Protein AF-Q1AV09-F1 (afdb_monomer_lite)

pLDDT: mean 81.32, std 13.86, range [43.22, 96.06]

Secondary structure (DSSP, 8-state):
---SSTTTTHHHHHHHHHHHHHHHHHHHHHHT-HHHHHHHHHHHHHHHHHHHHHH--SHHHHHHHHHHHHHHHHHHHHHHHHHHTT---

Radius of gyration: 15.28 Å; chains: 1; bounding box: 31×20×55 Å

Sequence (89 aa):
MRSMEILSGTKPLWLFAALLLGGGPLLGALSGSVGVAAVVFGIGAVLLGIGQFRASENRAGRYIGVVLVLGGVSTVVDAGIWMLSGAGI

Structure (mmCIF, N/CA/C/O backbone):
data_AF-Q1AV09-F1
#
_entry.id   AF-Q1AV09-F1
#
loop_
_atom_site.group_PDB
_atom_site.id
_atom_site.type_symbol
_atom_site.label_atom_id
_atom_site.label_alt_id
_atom_site.label_comp_id
_atom_site.label_asym_id
_atom_site.label_entity_id
_atom_site.label_seq_id
_atom_site.pdbx_PDB_ins_code
_atom_site.Cartn_x
_atom_site.Cartn_y
_atom_site.Cartn_z
_atom_site.occupancy
_atom_site.B_iso_or_equiv
_atom_site.auth_seq_id
_atom_site.auth_comp_id
_atom_site.auth_asym_id
_atom_site.auth_atom_id
_atom_site.pdbx_PDB_model_num
ATOM 1 N N . MET A 1 1 ? 0.181 8.682 37.553 1.00 43.22 1 MET A N 1
ATOM 2 C CA . MET A 1 1 ? 0.875 9.246 36.373 1.00 43.22 1 MET A CA 1
ATOM 3 C C . MET A 1 1 ? 1.399 8.096 35.508 1.00 43.22 1 MET A C 1
ATOM 5 O O . MET A 1 1 ? 2.536 7.688 35.660 1.00 43.22 1 MET A O 1
ATOM 9 N N . ARG A 1 2 ? 0.542 7.489 34.677 1.00 50.62 2 ARG A N 1
ATOM 10 C CA . ARG A 1 2 ? 0.894 6.419 33.717 1.00 50.62 2 ARG A CA 1
ATOM 11 C C . ARG A 1 2 ? -0.035 6.552 32.510 1.00 50.62 2 ARG A C 1
ATOM 13 O O . ARG A 1 2 ? -1.018 5.834 32.418 1.00 50.62 2 ARG A O 1
ATOM 20 N N . SER A 1 3 ? 0.177 7.556 31.662 1.00 48.16 3 SER A N 1
ATOM 21 C CA . SER A 1 3 ? -0.642 7.701 30.444 1.00 48.16 3 SER A CA 1
ATOM 22 C C . SER A 1 3 ? -0.003 8.573 29.357 1.00 48.16 3 SER A C 1
ATOM 24 O O . SER A 1 3 ? -0.714 9.146 28.538 1.00 48.16 3 SER A O 1
ATOM 26 N N . MET A 1 4 ? 1.326 8.719 29.346 1.00 47.69 4 MET A N 1
ATOM 27 C CA . MET A 1 4 ? 2.012 9.538 28.332 1.00 47.69 4 MET A CA 1
ATOM 28 C C . MET A 1 4 ? 2.945 8.737 27.415 1.00 47.69 4 MET A C 1
ATOM 30 O O . MET A 1 4 ? 3.195 9.174 26.299 1.00 47.69 4 MET A O 1
ATOM 34 N N . GLU A 1 5 ? 3.375 7.531 27.797 1.00 48.62 5 GLU A N 1
ATOM 35 C CA . GLU A 1 5 ? 4.370 6.780 27.010 1.00 48.62 5 GLU A CA 1
ATOM 36 C C . GLU A 1 5 ? 3.781 5.914 25.881 1.00 48.62 5 GLU A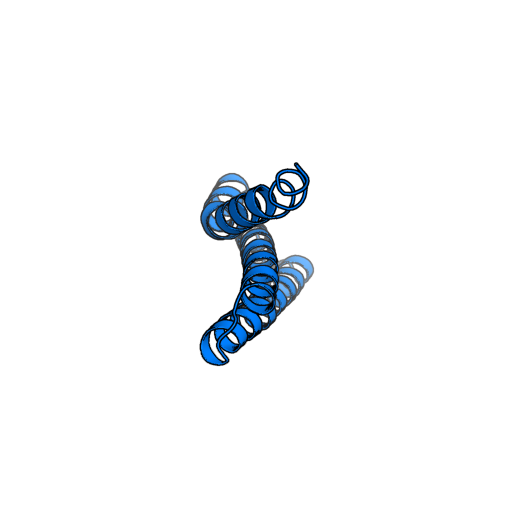 C 1
ATOM 38 O O . GLU A 1 5 ? 4.481 5.603 24.924 1.00 48.62 5 GLU A O 1
ATOM 43 N N . ILE A 1 6 ? 2.482 5.586 25.900 1.00 47.44 6 ILE A N 1
ATOM 44 C CA . ILE A 1 6 ? 1.876 4.699 24.880 1.00 47.44 6 ILE A CA 1
ATOM 45 C C . ILE A 1 6 ? 1.423 5.473 23.621 1.00 47.44 6 ILE A C 1
ATOM 47 O O . ILE A 1 6 ? 1.233 4.892 22.556 1.00 47.44 6 ILE A O 1
ATOM 51 N N . LEU A 1 7 ? 1.307 6.804 23.692 1.00 47.25 7 LEU A N 1
ATOM 52 C CA . LEU A 1 7 ? 0.847 7.642 22.571 1.00 47.25 7 LEU A CA 1
ATOM 53 C C . LEU A 1 7 ? 1.978 8.148 21.658 1.00 47.25 7 LEU A C 1
ATOM 55 O O . LEU A 1 7 ? 1.687 8.758 20.626 1.00 47.25 7 LEU A O 1
ATOM 59 N N . SER A 1 8 ? 3.244 7.916 22.023 1.00 51.09 8 SER A N 1
ATOM 60 C CA . SER A 1 8 ? 4.399 8.458 21.293 1.00 51.09 8 SER A CA 1
ATOM 61 C C . SER A 1 8 ? 4.821 7.595 20.096 1.00 51.09 8 SER A C 1
ATOM 63 O O . SER A 1 8 ? 5.297 8.125 19.102 1.00 51.09 8 SER A O 1
ATOM 65 N N . GLY A 1 9 ? 4.591 6.276 20.133 1.00 51.38 9 GLY A N 1
ATOM 66 C CA . GLY A 1 9 ? 5.026 5.369 19.059 1.00 51.38 9 GLY A CA 1
ATOM 67 C C . GLY A 1 9 ? 4.123 5.359 17.819 1.00 51.38 9 GLY A C 1
ATOM 68 O O . GLY A 1 9 ? 4.598 5.182 16.701 1.00 51.38 9 GLY A O 1
ATOM 69 N N . THR A 1 10 ? 2.816 5.576 17.986 1.00 57.03 10 THR A N 1
ATOM 70 C CA . THR A 1 10 ? 1.836 5.422 16.895 1.00 57.03 10 THR A CA 1
ATOM 71 C C . THR A 1 10 ? 1.696 6.686 16.047 1.00 57.03 10 THR A C 1
ATOM 73 O O . THR A 1 10 ? 1.625 6.600 14.827 1.00 57.03 10 THR A O 1
ATOM 76 N N . LYS A 1 11 ? 1.701 7.877 16.657 1.00 62.75 11 LYS A N 1
ATOM 77 C CA . LYS A 1 11 ? 1.578 9.166 15.947 1.00 62.75 11 LYS A CA 1
ATOM 78 C C . LYS A 1 11 ? 2.653 9.426 14.874 1.00 62.75 11 LYS A C 1
ATOM 80 O O . LYS A 1 11 ? 2.268 9.857 13.786 1.00 62.75 11 LYS A O 1
ATOM 85 N N . PRO A 1 12 ? 3.956 9.162 15.102 1.00 71.69 12 PRO A N 1
ATOM 86 C CA . PRO A 1 12 ? 4.959 9.351 14.060 1.00 71.69 12 PRO A CA 1
ATOM 87 C C . PRO A 1 12 ? 4.748 8.376 12.899 1.00 71.69 12 PRO A C 1
ATOM 89 O O . PRO A 1 12 ? 4.864 8.788 11.753 1.00 71.69 12 PRO A O 1
ATOM 92 N N . LEU A 1 13 ? 4.354 7.122 13.160 1.00 76.19 13 LEU A N 1
ATOM 93 C CA . LEU A 1 13 ? 4.121 6.126 12.108 1.00 76.19 13 LEU A CA 1
ATOM 94 C C . LEU A 1 13 ? 3.016 6.559 11.134 1.00 76.19 13 LEU A C 1
ATOM 96 O O . LEU A 1 13 ? 3.154 6.376 9.930 1.00 76.19 13 LEU A O 1
ATOM 100 N N . TRP A 1 14 ? 1.946 7.174 11.639 1.00 76.88 14 TRP A N 1
ATOM 101 C CA . TRP A 1 14 ? 0.870 7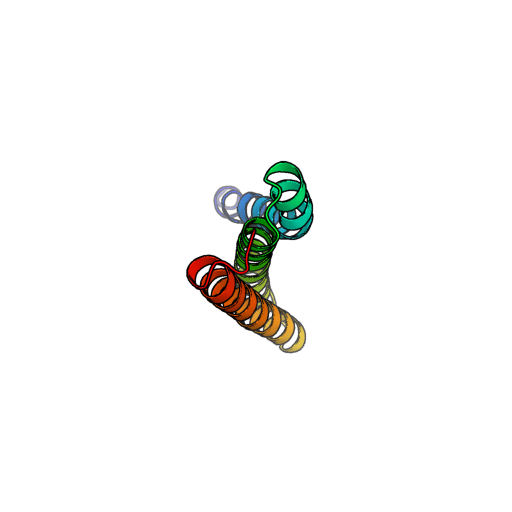.715 10.805 1.00 76.88 14 TRP A CA 1
ATOM 102 C C . TRP A 1 14 ? 1.322 8.893 9.941 1.00 76.88 14 TRP A C 1
ATOM 104 O O . TRP A 1 14 ? 0.966 8.956 8.767 1.00 76.88 14 TRP A O 1
ATOM 114 N N . LEU A 1 15 ? 2.130 9.799 10.501 1.00 78.69 15 LEU A N 1
ATOM 115 C CA . LEU A 1 15 ? 2.740 10.897 9.747 1.00 78.69 15 LEU A CA 1
ATOM 116 C C . LEU A 1 15 ? 3.654 10.360 8.646 1.00 78.69 15 LEU A C 1
ATOM 118 O O . LEU A 1 15 ? 3.516 10.768 7.498 1.00 78.69 15 LEU A O 1
ATOM 122 N N . PHE A 1 16 ? 4.519 9.397 8.967 1.00 79.12 16 PHE A N 1
ATOM 123 C CA . PHE A 1 16 ? 5.368 8.725 7.984 1.00 79.12 16 PHE A CA 1
ATOM 124 C C . PHE A 1 16 ? 4.549 8.028 6.898 1.00 79.12 16 PHE A C 1
ATOM 126 O O . PHE A 1 16 ? 4.872 8.147 5.723 1.00 79.12 16 PHE A O 1
ATOM 133 N N . ALA A 1 17 ? 3.467 7.345 7.262 1.00 80.19 17 ALA A N 1
ATOM 134 C CA . ALA A 1 17 ? 2.611 6.658 6.305 1.00 80.19 17 ALA A CA 1
ATOM 135 C C . ALA A 1 17 ? 1.866 7.640 5.378 1.00 80.19 17 ALA A C 1
ATOM 137 O O . ALA A 1 17 ? 1.783 7.402 4.175 1.00 80.19 17 ALA A O 1
ATOM 138 N N . ALA A 1 18 ? 1.408 8.783 5.900 1.00 82.31 18 ALA A N 1
ATOM 139 C CA . ALA A 1 18 ? 0.843 9.870 5.097 1.00 82.31 18 ALA A CA 1
ATOM 140 C C . ALA A 1 18 ? 1.886 10.524 4.179 1.00 82.31 18 ALA A C 1
ATOM 142 O O . ALA A 1 18 ? 1.590 10.814 3.021 1.00 82.31 18 ALA A O 1
ATOM 143 N N . LEU A 1 19 ? 3.116 10.699 4.667 1.00 82.25 19 LEU A N 1
ATOM 144 C CA . LEU A 1 19 ? 4.253 11.164 3.872 1.00 82.25 19 LEU A CA 1
ATOM 145 C C . LEU A 1 19 ? 4.637 10.171 2.774 1.00 82.25 19 LEU A C 1
ATOM 147 O O . LEU A 1 19 ? 4.982 10.604 1.688 1.00 82.25 19 LEU A O 1
ATOM 151 N N . LEU A 1 20 ? 4.560 8.864 3.013 1.00 79.31 20 LEU A N 1
ATOM 152 C CA . LEU A 1 20 ? 4.804 7.845 1.988 1.00 79.31 20 LEU A CA 1
ATOM 153 C C . LEU A 1 20 ? 3.687 7.841 0.938 1.00 79.31 20 LEU A C 1
ATOM 155 O O . LEU A 1 20 ? 3.964 7.782 -0.258 1.00 79.31 20 LEU A O 1
ATOM 159 N N . LEU A 1 21 ? 2.432 7.982 1.373 1.00 78.50 21 LEU A N 1
ATOM 160 C CA . LEU A 1 21 ? 1.287 8.050 0.470 1.00 78.50 21 LEU A CA 1
ATOM 161 C C . LEU A 1 21 ? 1.336 9.313 -0.409 1.00 78.50 21 LEU A C 1
ATOM 163 O O . LEU A 1 21 ? 1.169 9.231 -1.619 1.00 78.50 21 LEU A O 1
ATOM 167 N N . GLY A 1 22 ? 1.585 10.485 0.178 1.00 83.06 22 GLY A N 1
ATOM 168 C CA . GLY A 1 22 ? 1.654 11.747 -0.569 1.00 83.06 22 GLY A CA 1
ATOM 169 C C . GLY A 1 22 ? 2.997 11.989 -1.267 1.00 83.06 22 GLY A C 1
ATOM 170 O O . GLY A 1 22 ? 3.049 12.623 -2.316 1.00 83.06 22 GLY A O 1
ATOM 171 N N . GLY A 1 23 ? 4.086 11.482 -0.694 1.00 80.31 23 GLY A N 1
ATOM 172 C CA . GLY A 1 23 ? 5.460 11.680 -1.156 1.00 80.31 23 GLY A CA 1
ATOM 173 C C . GLY A 1 23 ? 5.955 10.612 -2.125 1.00 80.31 23 GLY A C 1
ATOM 174 O O . GLY A 1 23 ? 6.952 10.850 -2.799 1.00 80.31 23 GLY A O 1
ATOM 175 N N . GLY A 1 24 ? 5.261 9.477 -2.261 1.00 80.62 24 GLY A N 1
ATOM 176 C CA . GLY A 1 24 ? 5.555 8.465 -3.281 1.00 80.62 24 GLY A CA 1
ATOM 177 C C . GLY A 1 24 ? 5.627 9.046 -4.698 1.00 80.62 24 GLY A C 1
ATOM 178 O O . GLY A 1 24 ? 6.658 8.886 -5.349 1.00 80.62 24 GLY A O 1
ATOM 179 N N . PRO A 1 25 ? 4.619 9.811 -5.157 1.00 81.81 25 PRO A N 1
ATOM 180 C CA . PRO A 1 25 ? 4.672 10.506 -6.444 1.00 81.81 25 PRO A CA 1
ATOM 181 C C . PRO A 1 25 ? 5.866 11.461 -6.588 1.00 81.81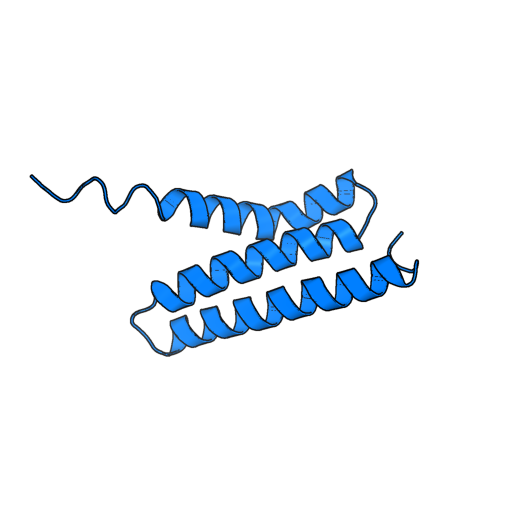 25 PRO A C 1
ATOM 183 O O . PRO A 1 25 ? 6.498 11.490 -7.642 1.00 81.81 25 PRO A O 1
ATOM 186 N N . LEU A 1 26 ? 6.222 12.206 -5.531 1.00 81.19 26 LEU A N 1
ATOM 187 C CA . LEU A 1 26 ? 7.396 13.089 -5.551 1.00 81.19 26 LEU A CA 1
ATOM 188 C C . LEU A 1 26 ? 8.701 12.294 -5.672 1.00 81.19 26 LEU A C 1
ATOM 190 O O . LEU A 1 26 ? 9.575 12.668 -6.449 1.00 81.19 26 LEU A O 1
ATOM 194 N N . LEU A 1 27 ? 8.836 11.194 -4.929 1.00 77.44 27 LEU A N 1
ATOM 195 C CA . LEU A 1 27 ? 10.026 10.345 -4.973 1.00 77.44 27 LEU A CA 1
ATOM 196 C C . LEU A 1 27 ? 10.169 9.633 -6.320 1.00 77.44 27 LEU A C 1
ATOM 198 O O . LEU A 1 27 ? 11.280 9.550 -6.837 1.00 77.44 27 LEU A O 1
ATOM 202 N N . GLY A 1 28 ? 9.069 9.189 -6.928 1.00 80.06 28 GLY A N 1
ATOM 203 C CA . GLY A 1 28 ? 9.101 8.642 -8.284 1.00 80.06 28 GLY A CA 1
ATOM 204 C C . GLY A 1 28 ? 9.466 9.678 -9.341 1.00 80.06 28 GLY A C 1
ATOM 205 O O . GLY A 1 28 ? 10.249 9.368 -10.234 1.00 80.06 28 GLY A O 1
ATOM 206 N N . ALA A 1 29 ? 8.981 10.918 -9.209 1.00 81.12 29 ALA A N 1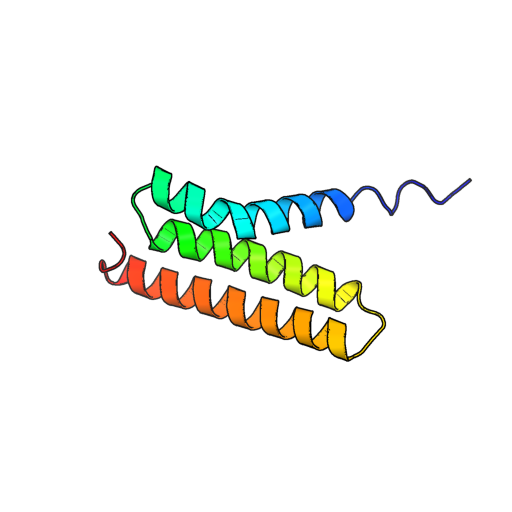
ATOM 207 C CA . ALA A 1 29 ? 9.360 12.013 -10.101 1.00 81.12 29 ALA A CA 1
ATOM 208 C C . ALA A 1 29 ? 10.856 12.357 -9.988 1.00 81.12 29 ALA A C 1
ATOM 210 O O . ALA A 1 29 ? 11.525 12.520 -11.004 1.00 81.12 29 ALA A O 1
ATOM 211 N N . LEU A 1 30 ? 11.397 12.406 -8.765 1.00 84.62 30 LEU A N 1
ATOM 212 C CA . LEU A 1 30 ? 12.829 12.632 -8.524 1.00 84.62 30 LEU A CA 1
ATOM 213 C C . LEU A 1 30 ? 13.697 11.463 -9.004 1.00 84.62 30 LEU A C 1
ATOM 215 O O . LEU A 1 30 ? 14.795 11.677 -9.507 1.00 84.62 30 LEU A O 1
ATOM 219 N N . SER A 1 31 ? 13.208 10.232 -8.850 1.00 80.94 31 SER A N 1
ATOM 220 C CA . SER A 1 31 ? 13.897 9.019 -9.296 1.00 80.94 31 SER A CA 1
ATOM 221 C C . SER A 1 31 ? 13.748 8.758 -10.799 1.00 80.94 31 SER A C 1
ATOM 223 O O . SER A 1 31 ? 14.394 7.842 -11.304 1.00 80.94 31 SER A O 1
ATOM 225 N N . GLY A 1 32 ? 12.868 9.486 -11.494 1.00 82.44 32 GLY A N 1
ATOM 226 C CA . GLY A 1 32 ? 12.514 9.217 -12.887 1.00 82.44 32 GLY A CA 1
ATOM 227 C C . GLY A 1 32 ? 11.860 7.849 -13.115 1.00 82.44 32 GLY A C 1
ATOM 228 O O . GLY A 1 32 ? 11.903 7.356 -14.232 1.00 82.44 32 GLY A O 1
ATOM 229 N N . SER A 1 33 ? 11.287 7.214 -12.084 1.00 82.38 33 SER A N 1
ATOM 230 C CA . SER A 1 33 ? 10.682 5.880 -12.192 1.00 82.38 33 SER A CA 1
ATOM 231 C C . SER A 1 33 ? 9.285 5.853 -11.586 1.00 82.38 33 SER A C 1
ATOM 233 O O . SER A 1 33 ? 9.088 6.030 -10.377 1.00 82.38 33 SER A O 1
ATOM 235 N N . VAL A 1 34 ? 8.308 5.553 -12.441 1.00 84.12 34 VAL A N 1
ATOM 236 C CA . VAL A 1 34 ? 6.910 5.349 -12.043 1.00 84.12 34 VAL A CA 1
ATOM 237 C C . VAL A 1 34 ? 6.784 4.146 -11.103 1.00 84.12 34 VAL A C 1
ATOM 239 O O . VAL A 1 34 ? 6.006 4.193 -10.150 1.00 84.12 34 VAL A O 1
ATOM 242 N N . GLY A 1 35 ? 7.605 3.108 -11.302 1.00 85.88 35 GLY A N 1
ATOM 243 C CA . GLY A 1 35 ? 7.649 1.938 -10.423 1.00 85.88 35 GLY A CA 1
ATOM 244 C C . GLY A 1 35 ? 8.066 2.292 -8.994 1.00 85.88 35 GLY A C 1
ATOM 245 O O . GLY A 1 35 ? 7.400 1.891 -8.040 1.00 85.88 35 GLY A O 1
ATOM 246 N N . VAL A 1 36 ? 9.100 3.126 -8.829 1.00 85.38 36 VAL A N 1
ATOM 247 C CA . VAL A 1 36 ? 9.526 3.609 -7.501 1.00 85.38 36 VAL A CA 1
ATOM 248 C C . VAL A 1 36 ? 8.412 4.425 -6.837 1.00 85.38 36 VAL A C 1
ATOM 250 O O . VAL A 1 36 ? 8.127 4.216 -5.656 1.00 85.38 36 VAL A O 1
ATOM 253 N N . ALA A 1 37 ? 7.729 5.295 -7.590 1.00 87.88 37 ALA A N 1
ATOM 254 C CA . ALA A 1 37 ? 6.578 6.048 -7.081 1.00 87.88 37 ALA A CA 1
ATOM 255 C C . ALA A 1 37 ? 5.474 5.127 -6.546 1.00 87.88 37 ALA A C 1
ATOM 257 O O . ALA A 1 37 ? 4.976 5.328 -5.435 1.00 87.88 37 ALA A O 1
ATOM 258 N N . ALA A 1 38 ? 5.111 4.113 -7.333 1.00 88.50 38 ALA A N 1
ATOM 259 C CA . ALA A 1 38 ? 4.039 3.177 -7.022 1.00 88.50 38 ALA A CA 1
ATOM 260 C C . ALA A 1 38 ? 4.365 2.305 -5.801 1.00 88.50 38 ALA A C 1
ATOM 262 O O . ALA A 1 38 ? 3.505 2.114 -4.939 1.00 88.50 38 ALA A O 1
ATOM 263 N N . VAL A 1 39 ? 5.613 1.843 -5.665 1.00 90.06 39 VAL A N 1
ATOM 264 C CA . VAL A 1 39 ? 6.051 1.077 -4.487 1.00 90.06 39 VAL A CA 1
ATOM 265 C C . VAL A 1 39 ? 5.962 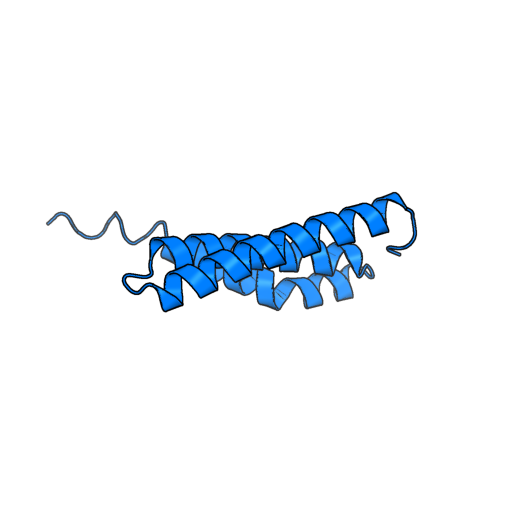1.928 -3.221 1.00 90.06 39 VAL A C 1
ATOM 267 O O . VAL A 1 39 ? 5.376 1.496 -2.227 1.00 90.06 39 VAL A O 1
ATOM 270 N N . VAL A 1 40 ? 6.492 3.154 -3.247 1.00 90.81 40 VAL A N 1
ATOM 271 C CA . VAL A 1 40 ? 6.483 4.044 -2.074 1.00 90.81 40 VAL A CA 1
ATOM 272 C C . VAL A 1 40 ? 5.054 4.438 -1.685 1.00 90.81 40 VAL A C 1
ATOM 274 O O . VAL A 1 40 ? 4.695 4.373 -0.505 1.00 90.81 40 VAL A O 1
ATOM 277 N N . PHE A 1 41 ? 4.218 4.767 -2.673 1.00 90.69 41 PHE A N 1
ATOM 278 C CA . PHE A 1 41 ? 2.795 5.036 -2.475 1.00 90.69 41 PHE A CA 1
ATOM 279 C C . PHE A 1 41 ? 2.077 3.836 -1.844 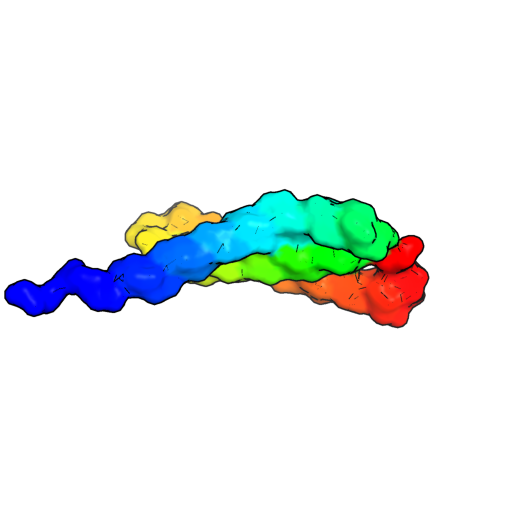1.00 90.69 41 PHE A C 1
ATOM 281 O O . PHE A 1 41 ? 1.377 3.982 -0.839 1.00 90.69 41 PHE A O 1
ATOM 288 N N . GLY A 1 42 ? 2.283 2.639 -2.402 1.00 91.50 42 GLY A N 1
ATOM 289 C CA . GLY A 1 42 ? 1.647 1.413 -1.935 1.00 91.50 42 GLY A CA 1
ATOM 290 C C . GLY A 1 42 ? 2.042 1.055 -0.501 1.00 91.50 42 GLY A C 1
ATOM 291 O O . GLY A 1 42 ? 1.173 0.720 0.304 1.00 91.50 42 GLY A O 1
ATOM 292 N N . ILE A 1 43 ? 3.315 1.228 -0.126 1.00 91.31 43 ILE A N 1
ATOM 293 C CA . ILE A 1 43 ? 3.775 1.058 1.264 1.00 91.31 43 ILE A CA 1
ATOM 294 C C . ILE A 1 43 ? 3.059 2.046 2.200 1.00 91.31 43 ILE A C 1
ATOM 296 O O . ILE A 1 43 ? 2.582 1.648 3.267 1.00 91.31 43 ILE A O 1
ATOM 300 N N . GLY A 1 44 ? 2.929 3.314 1.798 1.00 90.31 44 GLY A N 1
ATOM 301 C CA . GLY A 1 44 ? 2.177 4.319 2.555 1.00 90.31 44 GLY A CA 1
ATOM 302 C C . GLY A 1 44 ? 0.709 3.933 2.757 1.00 90.31 44 GLY A C 1
ATOM 303 O O . GLY A 1 44 ? 0.196 4.009 3.878 1.00 90.31 44 GLY A O 1
ATOM 304 N N . ALA A 1 45 ? 0.055 3.437 1.704 1.00 92.06 45 ALA A N 1
ATOM 305 C CA . ALA A 1 45 ? -1.328 2.967 1.754 1.00 92.06 45 ALA A CA 1
ATOM 306 C C . ALA A 1 45 ? -1.509 1.782 2.717 1.00 92.06 45 ALA A C 1
ATOM 308 O O . ALA A 1 45 ? -2.441 1.792 3.523 1.00 92.06 45 ALA A O 1
ATOM 309 N N . VAL A 1 46 ? -0.597 0.803 2.709 1.00 93.38 46 VAL A N 1
ATOM 310 C CA . VAL A 1 46 ? -0.652 -0.345 3.632 1.00 93.38 46 VAL A CA 1
ATOM 311 C C . VAL A 1 46 ? -0.502 0.099 5.083 1.00 93.38 46 VAL A C 1
ATOM 313 O O . VAL A 1 46 ? -1.295 -0.304 5.937 1.00 93.38 46 VAL A O 1
ATOM 316 N N . LEU A 1 47 ? 0.484 0.947 5.378 1.00 90.81 47 LEU A N 1
ATOM 317 C CA . LEU A 1 47 ? 0.735 1.415 6.742 1.00 90.81 47 LEU A CA 1
ATOM 318 C C . LEU A 1 47 ? -0.444 2.237 7.288 1.00 90.81 47 LEU A C 1
ATOM 320 O O . LEU A 1 47 ? -0.873 2.009 8.424 1.00 90.81 47 LEU A O 1
ATOM 324 N N . LEU A 1 48 ? -1.020 3.127 6.471 1.00 89.75 48 LEU A N 1
ATOM 325 C CA . LEU A 1 48 ? -2.237 3.863 6.829 1.00 89.75 48 LEU A CA 1
ATOM 326 C C . LEU A 1 48 ? -3.440 2.933 6.987 1.00 89.75 48 LEU A C 1
ATOM 328 O O . LEU A 1 48 ? -4.218 3.097 7.925 1.00 89.75 48 LEU A O 1
ATOM 332 N N . GLY A 1 49 ? -3.585 1.939 6.113 1.00 91.19 49 GLY A N 1
ATOM 333 C CA . GLY A 1 49 ? -4.679 0.978 6.166 1.00 91.19 49 GLY A CA 1
ATOM 334 C C . GLY A 1 49 ? -4.661 0.126 7.437 1.00 91.19 49 GLY A C 1
ATOM 335 O O . GLY A 1 49 ? -5.691 -0.013 8.098 1.00 91.19 49 GLY A O 1
ATOM 336 N N . ILE A 1 50 ? -3.485 -0.368 7.846 1.00 90.19 50 ILE A N 1
ATOM 337 C CA . ILE A 1 50 ? -3.299 -1.091 9.117 1.00 90.19 50 ILE A CA 1
ATOM 338 C C . ILE A 1 50 ? -3.617 -0.175 10.302 1.00 90.19 50 ILE A C 1
ATOM 340 O O . ILE A 1 50 ? -4.306 -0.590 11.240 1.00 90.19 50 ILE A O 1
ATOM 344 N N . GLY A 1 51 ? -3.131 1.069 10.255 1.00 87.62 51 GLY A N 1
ATOM 345 C CA . GLY A 1 51 ? -3.437 2.084 11.256 1.00 87.62 51 GLY A CA 1
ATOM 346 C C . GLY A 1 51 ? -4.943 2.287 11.398 1.00 87.62 51 GLY A C 1
ATOM 347 O O . GLY A 1 51 ? -5.480 2.151 12.497 1.00 87.62 51 GLY A O 1
ATOM 348 N N . GLN A 1 52 ? -5.632 2.544 10.288 1.00 87.12 52 GLN A N 1
ATOM 349 C CA . GLN A 1 52 ? -7.069 2.804 10.244 1.00 87.12 52 GLN A CA 1
ATOM 350 C C . GLN A 1 52 ? -7.888 1.585 10.680 1.00 87.12 52 GLN A C 1
ATOM 352 O O . GLN A 1 52 ? -8.861 1.726 11.420 1.00 87.12 52 GLN A O 1
ATOM 357 N N . PHE A 1 53 ? -7.469 0.378 10.298 1.00 86.12 53 PHE A N 1
ATOM 358 C CA . PHE A 1 53 ? -8.109 -0.860 10.735 1.00 86.12 53 PHE A CA 1
ATOM 359 C C . PHE A 1 53 ? -8.025 -1.050 12.255 1.00 86.12 53 PHE A C 1
ATOM 361 O O . PHE A 1 53 ? -9.001 -1.464 12.880 1.00 86.12 53 PHE A O 1
ATOM 368 N N . ARG A 1 54 ? -6.874 -0.722 12.857 1.00 85.12 54 ARG A N 1
ATOM 369 C CA . ARG A 1 54 ? -6.655 -0.830 14.308 1.00 85.12 54 ARG A CA 1
ATOM 370 C C . ARG A 1 54 ? -7.309 0.296 15.103 1.00 85.12 54 ARG A C 1
ATOM 372 O O . ARG A 1 54 ? -7.801 0.044 16.197 1.00 85.12 54 ARG A O 1
ATOM 379 N N . ALA A 1 55 ? -7.288 1.519 14.579 1.00 85.12 55 ALA A N 1
ATOM 380 C CA . ALA A 1 55 ? -7.801 2.701 15.265 1.00 85.12 55 ALA A CA 1
ATOM 381 C C . ALA A 1 55 ? -9.324 2.850 15.144 1.00 85.12 55 ALA A C 1
ATOM 383 O O . ALA A 1 55 ? -9.937 3.522 15.970 1.00 85.12 55 ALA A O 1
ATOM 384 N N . SER A 1 56 ? -9.947 2.252 14.124 1.00 85.50 56 SER A N 1
ATOM 385 C CA . SER A 1 56 ? -11.375 2.439 13.899 1.00 85.50 56 SER A CA 1
ATOM 386 C C . SER A 1 56 ? -12.244 1.548 14.787 1.00 85.50 56 SER A C 1
ATOM 388 O O . SER A 1 56 ? -12.219 0.313 14.726 1.00 85.50 56 SER A O 1
ATOM 390 N N . GLU A 1 57 ? -13.084 2.216 15.570 1.00 83.69 57 GLU A N 1
ATOM 391 C CA . GLU A 1 57 ? -14.111 1.609 16.414 1.00 83.69 57 GLU A CA 1
ATOM 392 C C . GLU A 1 57 ? -15.343 1.174 15.600 1.00 83.69 57 GLU A C 1
ATOM 394 O O . GLU A 1 57 ? -16.059 0.248 15.977 1.00 83.69 57 GLU A O 1
ATOM 399 N N . ASN A 1 58 ? -15.550 1.786 14.427 1.00 90.44 58 ASN A N 1
ATOM 400 C CA . ASN A 1 58 ? -16.726 1.575 13.592 1.00 90.44 58 ASN A CA 1
ATOM 401 C C . ASN A 1 58 ? -16.425 0.656 12.393 1.00 90.44 58 ASN A C 1
ATOM 403 O O . ASN A 1 58 ? -15.339 0.709 11.809 1.00 90.44 58 ASN A O 1
ATOM 407 N N . ARG A 1 59 ? -17.397 -0.166 11.962 1.00 84.06 59 ARG A N 1
ATOM 408 C CA . ARG A 1 59 ? -17.175 -1.134 10.861 1.00 84.06 59 ARG A CA 1
ATOM 409 C C . ARG A 1 59 ? -16.729 -0.451 9.568 1.00 84.06 59 ARG A C 1
ATOM 411 O O . ARG A 1 59 ? -15.822 -0.945 8.910 1.00 84.06 59 ARG A O 1
ATOM 418 N N . ALA A 1 60 ? -17.318 0.698 9.234 1.00 85.88 60 ALA A N 1
ATOM 419 C CA . ALA A 1 60 ? -16.986 1.447 8.022 1.00 85.88 60 ALA A CA 1
ATOM 420 C C . ALA A 1 60 ? -15.513 1.893 7.979 1.00 85.88 60 ALA A C 1
ATOM 422 O O . ALA A 1 60 ? -14.854 1.738 6.954 1.00 85.88 60 ALA A O 1
ATOM 423 N N . GLY A 1 61 ? -14.960 2.379 9.095 1.00 85.88 61 GLY A N 1
ATOM 424 C CA . GLY A 1 61 ? -13.551 2.773 9.133 1.00 85.88 61 GLY A CA 1
ATOM 425 C C . GLY A 1 61 ? -12.606 1.573 9.070 1.00 85.88 61 GLY A C 1
ATOM 426 O O . GLY A 1 61 ? -11.564 1.659 8.423 1.00 85.88 61 GLY A O 1
ATOM 427 N N . ARG A 1 62 ? -13.006 0.412 9.608 1.00 88.62 62 ARG A N 1
ATOM 428 C CA . ARG A 1 62 ? -12.267 -0.842 9.389 1.00 88.62 62 ARG A CA 1
ATOM 429 C C . ARG A 1 62 ? -12.265 -1.263 7.922 1.00 88.62 62 ARG A C 1
ATOM 431 O O . ARG A 1 62 ? -11.214 -1.660 7.432 1.00 88.62 62 ARG A O 1
ATOM 438 N N . TYR A 1 63 ? -13.385 -1.129 7.208 1.00 92.88 63 TYR A N 1
ATOM 439 C CA . TYR A 1 63 ? -13.432 -1.410 5.767 1.00 92.88 63 TYR A CA 1
ATOM 440 C C . TYR A 1 63 ? -12.509 -0.489 4.968 1.00 92.88 63 TYR A C 1
ATOM 442 O O . TYR A 1 63 ? -11.785 -0.977 4.106 1.00 92.88 63 TYR A O 1
ATOM 450 N N . ILE A 1 64 ? -12.463 0.808 5.292 1.00 91.50 64 ILE A N 1
ATOM 451 C CA . ILE A 1 64 ? -11.511 1.747 4.674 1.00 91.50 64 ILE A CA 1
ATOM 452 C C . ILE A 1 64 ? -10.071 1.274 4.901 1.00 91.50 64 ILE A C 1
ATOM 454 O O . ILE A 1 64 ? -9.284 1.232 3.959 1.00 91.50 64 ILE A O 1
ATOM 458 N N . GLY A 1 65 ? -9.745 0.849 6.126 1.00 91.56 65 GLY A N 1
ATOM 459 C CA . GLY A 1 65 ? -8.439 0.272 6.443 1.00 91.56 65 GLY A CA 1
ATOM 460 C C . GLY A 1 65 ? -8.111 -0.970 5.609 1.00 91.56 65 GLY A C 1
ATOM 461 O O . GLY A 1 65 ? -7.028 -1.057 5.037 1.00 91.56 65 GLY A O 1
ATOM 462 N N . VAL A 1 66 ? -9.059 -1.900 5.470 1.00 93.12 66 VAL A N 1
ATOM 463 C CA . VAL A 1 66 ? -8.892 -3.114 4.650 1.00 93.12 66 VAL A CA 1
ATOM 464 C C . VAL A 1 66 ? -8.678 -2.773 3.175 1.00 93.12 66 VAL A C 1
ATOM 466 O O . VAL A 1 66 ? -7.769 -3.320 2.556 1.00 93.12 66 VAL A O 1
ATOM 469 N N . VAL A 1 67 ? -9.469 -1.857 2.614 1.00 95.06 67 VAL A N 1
ATOM 470 C CA . VAL A 1 67 ? -9.337 -1.434 1.210 1.00 95.06 67 VAL A CA 1
ATOM 471 C C . VAL A 1 67 ? -7.986 -0.765 0.965 1.00 95.06 67 VAL A C 1
ATOM 473 O O . VAL A 1 67 ? -7.341 -1.057 -0.037 1.00 95.06 67 VAL A O 1
ATOM 476 N N . LEU A 1 68 ? -7.517 0.067 1.898 1.00 92.31 68 LEU A N 1
ATOM 477 C CA . LEU A 1 68 ? -6.186 0.678 1.841 1.00 92.31 68 LEU A CA 1
ATOM 478 C C . LEU A 1 68 ? -5.066 -0.368 1.851 1.00 92.31 68 LEU A C 1
ATOM 480 O O . LEU A 1 68 ? -4.131 -0.263 1.059 1.00 92.31 68 LEU A O 1
ATOM 484 N N . VAL A 1 69 ? -5.171 -1.396 2.700 1.00 95.31 69 VAL A N 1
ATOM 485 C CA . VAL A 1 69 ? -4.186 -2.487 2.739 1.00 95.31 69 VAL A CA 1
ATOM 486 C C . VAL A 1 69 ? -4.196 -3.280 1.437 1.00 95.31 69 VAL A C 1
ATOM 488 O O . VAL A 1 69 ? -3.144 -3.464 0.831 1.00 95.31 69 VAL A O 1
ATOM 491 N N . LEU A 1 70 ? -5.365 -3.730 0.983 1.00 96.06 70 LEU A N 1
ATOM 492 C CA . LEU A 1 70 ? -5.478 -4.540 -0.232 1.00 96.06 70 LEU A CA 1
ATOM 493 C C . LEU A 1 70 ? -5.050 -3.762 -1.481 1.00 96.06 70 LEU A C 1
ATOM 495 O O . LEU A 1 70 ? -4.334 -4.303 -2.326 1.00 96.06 70 LEU A O 1
ATOM 499 N N . GLY A 1 71 ? -5.452 -2.493 -1.575 1.00 95.56 71 GLY A N 1
ATOM 500 C CA . GLY A 1 71 ? -5.049 -1.593 -2.650 1.00 95.56 71 GLY A CA 1
ATOM 501 C C . GLY A 1 71 ? -3.544 -1.352 -2.642 1.00 95.56 71 GLY A C 1
ATOM 502 O O . GLY A 1 71 ? -2.893 -1.575 -3.655 1.00 95.56 71 GLY A O 1
ATOM 503 N N . GLY A 1 72 ? -2.976 -0.996 -1.486 1.00 93.00 72 GLY A N 1
ATOM 504 C CA . GLY A 1 72 ? -1.540 -0.763 -1.348 1.00 93.00 72 GLY A CA 1
ATOM 505 C C . GLY A 1 72 ? -0.695 -1.990 -1.697 1.00 93.00 72 GLY A C 1
ATOM 506 O O . GLY A 1 72 ? 0.256 -1.871 -2.466 1.00 93.00 72 GLY A O 1
ATOM 507 N N . VAL A 1 73 ? -1.069 -3.180 -1.208 1.00 96.06 73 VAL A N 1
ATOM 508 C CA . VAL A 1 73 ? -0.387 -4.439 -1.564 1.00 96.06 73 VAL A CA 1
ATOM 509 C C . VAL A 1 73 ? -0.480 -4.706 -3.065 1.00 96.06 73 VAL A C 1
ATOM 511 O O . VAL A 1 73 ? 0.534 -5.028 -3.681 1.00 96.06 73 VAL A O 1
ATOM 514 N N . SER A 1 74 ? -1.661 -4.535 -3.666 1.00 94.69 74 SER A N 1
ATOM 515 C CA . SER A 1 74 ? -1.838 -4.746 -5.109 1.00 94.69 74 SER A CA 1
ATOM 516 C C . SER A 1 74 ? -0.970 -3.794 -5.930 1.00 94.69 74 SER A C 1
ATOM 518 O O . SER A 1 74 ? -0.316 -4.241 -6.865 1.00 94.69 74 SER A O 1
ATOM 520 N N . THR A 1 75 ? -0.892 -2.514 -5.549 1.00 92.88 75 THR A N 1
ATOM 521 C CA . THR A 1 75 ? -0.020 -1.534 -6.212 1.00 92.88 75 THR A CA 1
ATOM 522 C C . THR A 1 75 ? 1.453 -1.922 -6.118 1.00 92.88 75 THR A C 1
ATOM 524 O O . THR A 1 75 ? 2.164 -1.833 -7.114 1.00 92.88 75 THR A O 1
ATOM 527 N N . VAL A 1 76 ? 1.927 -2.377 -4.952 1.00 93.62 76 VAL A N 1
ATOM 528 C CA . VAL A 1 76 ? 3.329 -2.807 -4.791 1.00 93.62 76 VAL A CA 1
ATOM 529 C C . VAL A 1 76 ? 3.634 -4.027 -5.660 1.00 93.62 76 VAL A C 1
ATOM 531 O O . VAL A 1 76 ? 4.687 -4.075 -6.291 1.00 93.62 76 VAL A O 1
ATOM 534 N N . VAL A 1 77 ? 2.725 -5.005 -5.703 1.00 94.56 77 VAL A N 1
ATOM 535 C CA . VAL A 1 77 ? 2.899 -6.217 -6.517 1.00 94.56 77 VAL A CA 1
ATOM 536 C C . VAL A 1 77 ? 2.904 -5.877 -8.005 1.00 94.56 77 VAL A C 1
ATOM 538 O O . VAL A 1 77 ? 3.810 -6.310 -8.711 1.00 94.56 77 VAL A O 1
ATOM 541 N N . ASP A 1 78 ? 1.947 -5.075 -8.471 1.00 91.12 78 ASP A N 1
ATOM 542 C CA . ASP A 1 78 ? 1.861 -4.640 -9.869 1.00 91.12 78 ASP A CA 1
ATOM 543 C C . ASP A 1 78 ? 3.109 -3.854 -10.295 1.00 91.12 78 ASP A C 1
ATOM 545 O O . ASP A 1 78 ? 3.752 -4.195 -11.289 1.00 91.12 78 ASP A O 1
ATOM 549 N N . ALA A 1 79 ? 3.537 -2.889 -9.474 1.00 88.81 79 ALA A N 1
ATOM 550 C CA . ALA A 1 79 ? 4.764 -2.136 -9.707 1.00 88.81 79 ALA A CA 1
ATOM 551 C C . ALA A 1 79 ? 5.998 -3.048 -9.738 1.00 88.81 79 ALA A C 1
ATOM 553 O O . ALA A 1 79 ? 6.854 -2.903 -10.609 1.00 88.81 79 ALA A O 1
ATOM 554 N N . GLY A 1 80 ? 6.074 -4.025 -8.830 1.00 88.88 80 GLY A N 1
ATOM 555 C CA . GLY A 1 80 ? 7.137 -5.026 -8.812 1.00 88.88 80 GLY A CA 1
ATOM 556 C C . GLY A 1 80 ? 7.175 -5.858 -10.094 1.00 88.88 80 GLY A C 1
ATOM 557 O O . GLY A 1 80 ? 8.246 -6.039 -10.670 1.00 88.88 80 GLY A O 1
ATOM 558 N N . ILE A 1 81 ? 6.018 -6.310 -10.586 1.00 91.06 81 ILE A N 1
ATOM 559 C CA . ILE A 1 81 ? 5.906 -7.047 -11.854 1.00 91.06 81 ILE A CA 1
ATOM 560 C C . ILE A 1 81 ? 6.373 -6.175 -13.023 1.00 91.06 81 ILE A C 1
ATOM 562 O O . ILE A 1 81 ? 7.174 -6.630 -13.841 1.00 91.06 81 ILE A O 1
ATOM 566 N N . TRP A 1 82 ? 5.924 -4.921 -13.088 1.00 88.06 82 TRP A N 1
ATOM 567 C CA . TRP A 1 82 ? 6.323 -3.966 -14.125 1.00 88.06 82 TRP A CA 1
ATOM 568 C C . TRP A 1 82 ? 7.830 -3.703 -14.135 1.00 88.06 82 TRP A C 1
ATOM 570 O O . TRP A 1 82 ? 8.461 -3.726 -15.194 1.00 88.06 82 TRP A O 1
ATOM 580 N N . MET A 1 83 ? 8.418 -3.494 -12.957 1.00 85.75 83 MET A N 1
ATOM 581 C CA . MET A 1 83 ? 9.853 -3.255 -12.803 1.00 85.75 83 MET A CA 1
ATOM 582 C C . MET A 1 83 ? 10.677 -4.488 -13.186 1.00 85.75 83 MET A C 1
ATOM 584 O O . MET A 1 83 ? 11.654 -4.359 -13.921 1.00 85.75 83 MET A O 1
ATOM 588 N N . LEU A 1 84 ? 10.265 -5.684 -12.754 1.00 87.19 84 LEU A N 1
ATOM 589 C CA . LEU A 1 84 ? 10.931 -6.943 -13.113 1.00 87.19 84 LEU A CA 1
ATOM 590 C C . LEU A 1 84 ? 10.800 -7.277 -14.603 1.00 87.19 84 LEU A C 1
ATOM 592 O O . LEU A 1 84 ? 11.693 -7.899 -15.171 1.00 87.19 84 LEU A O 1
ATOM 596 N N . SER A 1 85 ? 9.714 -6.839 -15.239 1.00 85.25 85 SER A N 1
ATOM 597 C CA . SER A 1 85 ? 9.486 -7.018 -16.677 1.00 85.25 85 SER A CA 1
ATOM 598 C C . SER A 1 85 ? 10.245 -5.999 -17.539 1.00 85.25 85 SER A C 1
ATOM 600 O O . SER A 1 85 ? 10.185 -6.080 -18.763 1.00 85.25 85 SER A O 1
ATOM 602 N N . GLY A 1 86 ? 10.942 -5.029 -16.932 1.00 72.00 86 GLY A N 1
ATOM 603 C CA . GLY A 1 86 ? 11.666 -3.972 -17.647 1.00 72.00 86 GLY A CA 1
ATOM 604 C C . GLY A 1 86 ? 10.774 -2.875 -18.242 1.00 72.00 86 GLY A C 1
ATOM 605 O O . GLY A 1 86 ? 11.276 -2.014 -18.955 1.00 72.00 86 GLY A O 1
ATOM 606 N N . ALA A 1 87 ? 9.472 -2.877 -17.937 1.00 64.88 87 ALA A N 1
ATOM 607 C CA . ALA A 1 87 ? 8.506 -1.875 -18.398 1.00 64.88 87 ALA A CA 1
ATOM 608 C C . ALA A 1 87 ? 8.416 -0.643 -17.469 1.00 64.88 87 ALA A C 1
ATOM 610 O O . ALA A 1 87 ? 7.668 0.287 -17.746 1.00 64.88 87 ALA A O 1
ATOM 611 N N . GLY A 1 88 ? 9.135 -0.657 -16.339 1.00 56.84 88 GLY A N 1
ATOM 612 C CA . GLY A 1 88 ? 9.037 0.334 -15.256 1.00 56.84 88 GLY A CA 1
ATOM 613 C C . GLY A 1 88 ? 10.047 1.492 -15.282 1.00 56.84 88 GLY A C 1
ATOM 614 O O . GLY A 1 88 ? 10.212 2.151 -14.246 1.00 56.84 88 GLY A O 1
ATOM 615 N N . ILE A 1 89 ? 10.731 1.705 -16.412 1.00 53.78 89 ILE A N 1
ATOM 616 C CA . ILE A 1 89 ? 11.653 2.827 -16.679 1.00 53.78 89 ILE A CA 1
ATOM 617 C C . ILE A 1 89 ? 11.008 3.821 -17.637 1.00 53.78 89 ILE A C 1
ATOM 619 O O . ILE A 1 89 ? 10.524 3.372 -18.698 1.00 53.78 89 ILE A O 1
#

Foldseek 3Di:
DPDDPVPPPLVVLLVQLVCLLVCLVVVCVVVVWPLSSLLSNLSSLLSNLVSQLVPDPDPVSVVSSVCSNVVSVVSNVVSVVCVVVVNGD

Organism: Rubrobacter xylanophilus (strain DSM 9941 / JCM 11954 / NBRC 16129 / PRD-1) (NCBI:txid266117)